Protein AF-A0A974WG84-F1 (afdb_monomer_lite)

Structure (mmCIF, N/CA/C/O backbone):
data_AF-A0A974WG84-F1
#
_entry.id   AF-A0A974WG84-F1
#
loop_
_atom_site.group_PDB
_atom_site.id
_atom_site.type_symbol
_atom_site.label_atom_id
_atom_site.label_alt_id
_atom_site.label_comp_id
_atom_site.label_asym_id
_atom_site.label_entity_id
_atom_site.label_seq_id
_atom_site.pdbx_PDB_ins_code
_atom_site.Cartn_x
_atom_site.Cartn_y
_atom_site.Cartn_z
_atom_site.occupancy
_atom_site.B_iso_or_equiv
_atom_site.auth_seq_id
_atom_site.auth_comp_id
_atom_site.auth_asym_id
_atom_site.auth_atom_id
_atom_site.pdbx_PDB_model_num
ATOM 1 N N . MET A 1 1 ? 12.419 -11.448 3.652 1.00 52.09 1 MET A N 1
ATOM 2 C CA . MET A 1 1 ? 11.135 -12.003 3.136 1.00 52.09 1 MET A CA 1
ATOM 3 C C . MET A 1 1 ? 10.918 -11.973 1.602 1.00 52.09 1 MET A C 1
ATOM 5 O O . MET A 1 1 ? 9.913 -12.514 1.161 1.00 52.09 1 MET A O 1
ATOM 9 N N . PHE A 1 2 ? 11.822 -11.457 0.756 1.00 52.66 2 PHE A N 1
ATOM 10 C CA . PHE A 1 2 ? 11.670 -11.471 -0.718 1.00 52.66 2 PHE A CA 1
ATOM 11 C C . PHE A 1 2 ? 12.977 -11.908 -1.395 1.00 52.66 2 PHE A C 1
ATOM 13 O O . PHE A 1 2 ? 13.664 -11.110 -2.017 1.00 52.66 2 PHE A O 1
ATOM 20 N N . ASP A 1 3 ? 13.350 -13.174 -1.223 1.00 43.41 3 ASP A N 1
ATOM 21 C CA . ASP A 1 3 ? 14.556 -13.747 -1.829 1.00 43.41 3 ASP A CA 1
ATOM 22 C C . ASP A 1 3 ? 14.124 -14.707 -2.941 1.00 43.41 3 ASP A C 1
ATOM 24 O O . ASP A 1 3 ? 13.953 -15.909 -2.736 1.00 43.41 3 ASP A O 1
ATOM 28 N N . THR A 1 4 ? 13.734 -14.169 -4.100 1.00 46.38 4 THR A N 1
ATOM 29 C CA . THR A 1 4 ? 13.386 -15.015 -5.254 1.00 46.38 4 THR A CA 1
ATOM 30 C C . THR A 1 4 ? 13.517 -14.260 -6.575 1.00 46.38 4 THR A C 1
ATOM 32 O O . THR A 1 4 ? 12.559 -13.712 -7.107 1.00 46.38 4 THR A O 1
ATOM 35 N N . HIS A 1 5 ? 14.741 -14.266 -7.104 1.00 48.31 5 HIS A N 1
ATOM 36 C CA . HIS A 1 5 ? 15.096 -14.530 -8.508 1.00 48.31 5 HIS A CA 1
ATOM 37 C C . HIS A 1 5 ? 14.492 -13.709 -9.676 1.00 48.31 5 HIS A C 1
ATOM 39 O O . HIS A 1 5 ? 14.925 -13.937 -10.803 1.00 48.31 5 HIS A O 1
ATOM 45 N N . ASN A 1 6 ? 13.566 -12.768 -9.457 1.00 52.72 6 ASN A N 1
ATOM 46 C CA . ASN A 1 6 ? 12.911 -11.978 -10.518 1.00 52.72 6 ASN A CA 1
ATOM 47 C C . ASN A 1 6 ? 13.073 -10.455 -10.387 1.00 52.72 6 ASN A C 1
ATOM 49 O O . ASN A 1 6 ? 12.756 -9.740 -11.334 1.00 52.72 6 ASN A O 1
ATOM 53 N N . PHE A 1 7 ? 13.574 -9.952 -9.257 1.00 59.31 7 PHE A N 1
ATOM 54 C CA . PHE A 1 7 ? 13.776 -8.518 -9.034 1.00 59.31 7 PHE A CA 1
ATOM 55 C C . PHE A 1 7 ? 15.242 -8.240 -8.703 1.00 59.31 7 PHE A C 1
ATOM 57 O O . PHE A 1 7 ? 15.864 -9.000 -7.962 1.00 59.31 7 PHE A O 1
ATOM 64 N N . SER A 1 8 ? 15.795 -7.152 -9.250 1.00 60.47 8 SER A N 1
ATOM 65 C CA . SER A 1 8 ? 17.198 -6.753 -9.048 1.00 60.47 8 SER A CA 1
ATOM 66 C C . SER A 1 8 ? 17.527 -6.427 -7.585 1.00 60.47 8 SER A C 1
ATOM 68 O O . SER A 1 8 ? 18.697 -6.414 -7.206 1.00 60.47 8 SER A O 1
ATOM 70 N N . LYS A 1 9 ? 16.507 -6.149 -6.761 1.00 66.56 9 LYS A N 1
ATOM 71 C CA . LYS A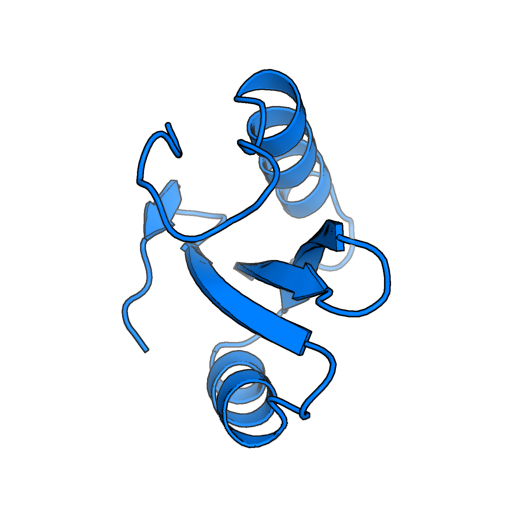 1 9 ? 16.638 -5.850 -5.334 1.00 66.56 9 LYS A CA 1
ATOM 72 C C . LYS A 1 9 ? 15.693 -6.716 -4.511 1.00 66.56 9 LYS A C 1
ATOM 74 O O . LYS A 1 9 ? 14.596 -7.045 -4.958 1.00 66.56 9 LYS A O 1
ATOM 79 N N . SER A 1 10 ? 16.117 -7.013 -3.289 1.00 73.25 10 SER A N 1
ATOM 80 C CA . SER A 1 10 ? 15.267 -7.589 -2.251 1.00 73.25 10 SER A CA 1
ATOM 81 C C . SER A 1 10 ? 14.681 -6.457 -1.412 1.00 73.25 10 SER A C 1
ATOM 83 O O . SER A 1 10 ? 15.388 -5.509 -1.073 1.00 73.25 10 SER A O 1
ATOM 85 N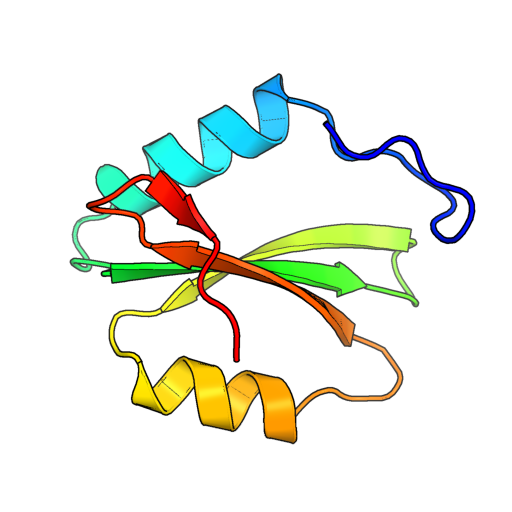 N . LEU A 1 11 ? 13.396 -6.547 -1.076 1.00 79.00 11 LEU A N 1
ATOM 86 C CA . LEU A 1 11 ? 12.787 -5.637 -0.113 1.00 79.00 11 LEU A CA 1
ATOM 87 C C . LEU A 1 11 ? 13.284 -5.998 1.293 1.00 79.00 11 LEU A C 1
ATOM 89 O O . LEU A 1 11 ? 13.061 -7.121 1.759 1.00 79.00 11 LEU A O 1
ATOM 93 N N . GLU A 1 12 ? 13.974 -5.061 1.941 1.00 82.00 12 GLU A N 1
ATOM 94 C CA . GLU A 1 12 ? 14.431 -5.214 3.323 1.00 82.00 12 GLU A CA 1
ATOM 95 C C . GLU A 1 12 ? 13.233 -5.268 4.280 1.00 82.00 12 GLU A C 1
ATOM 97 O O . GLU A 1 12 ? 12.267 -4.520 4.130 1.00 82.00 12 GLU A O 1
ATOM 102 N N . GLU A 1 13 ? 13.290 -6.159 5.272 1.00 81.00 13 GLU A N 1
ATOM 103 C CA . GLU A 1 13 ? 12.184 -6.342 6.225 1.00 81.00 13 GLU A CA 1
ATOM 104 C C . GLU A 1 13 ? 11.946 -5.096 7.080 1.00 81.00 13 GLU A C 1
ATOM 106 O O . GLU A 1 13 ? 10.797 -4.749 7.313 1.00 81.00 13 GLU A O 1
ATOM 111 N N . ASP A 1 14 ? 13.003 -4.367 7.441 1.00 84.81 14 ASP A N 1
ATOM 112 C CA . ASP A 1 14 ? 12.920 -3.102 8.187 1.00 84.81 14 ASP A CA 1
ATOM 113 C C . ASP A 1 14 ? 12.136 -2.021 7.413 1.00 84.81 14 ASP A C 1
ATOM 115 O O . ASP A 1 14 ? 11.323 -1.278 7.968 1.00 84.81 14 ASP A O 1
ATOM 119 N N . VAL A 1 15 ? 12.338 -1.974 6.090 1.00 86.81 15 VAL A N 1
ATOM 120 C CA . VAL A 1 15 ? 11.629 -1.056 5.186 1.00 86.81 15 VAL A CA 1
ATOM 121 C C . VAL A 1 15 ? 10.158 -1.446 5.080 1.00 86.81 15 VAL A C 1
ATOM 123 O O . VAL A 1 15 ? 9.281 -0.587 5.143 1.00 86.81 15 VAL A O 1
ATOM 126 N N . PHE A 1 16 ? 9.883 -2.743 4.943 1.00 87.00 16 PHE A N 1
ATOM 127 C CA . PHE A 1 16 ? 8.520 -3.258 4.891 1.00 87.00 16 PHE A CA 1
ATOM 128 C C . PHE A 1 16 ? 7.753 -3.001 6.196 1.00 87.00 16 PHE A C 1
ATOM 130 O O . PHE A 1 16 ? 6.610 -2.546 6.147 1.00 87.00 16 PHE A O 1
ATOM 137 N N . ASP A 1 17 ? 8.382 -3.242 7.346 1.00 86.69 17 ASP A N 1
ATOM 138 C CA . ASP A 1 17 ? 7.790 -3.006 8.666 1.00 86.69 17 ASP A CA 1
ATOM 139 C C . ASP A 1 17 ? 7.470 -1.518 8.860 1.00 86.69 17 ASP A C 1
ATOM 141 O O . ASP A 1 17 ? 6.334 -1.156 9.167 1.00 86.69 17 ASP A O 1
ATOM 145 N N . SER A 1 18 ? 8.411 -0.640 8.492 1.00 89.19 18 SER A N 1
ATOM 146 C CA . SER A 1 18 ? 8.197 0.812 8.500 1.00 89.19 18 SER A CA 1
ATOM 147 C C . SER A 1 18 ? 7.001 1.240 7.642 1.00 89.19 18 SER A C 1
ATOM 149 O O . SER A 1 18 ? 6.291 2.186 7.992 1.00 89.19 18 SER A O 1
ATOM 151 N N . TRP A 1 19 ? 6.752 0.576 6.509 1.00 91.25 19 TRP A N 1
ATOM 152 C CA . TRP A 1 19 ? 5.587 0.865 5.669 1.00 91.25 19 TRP A CA 1
ATOM 153 C C . TRP A 1 19 ? 4.281 0.392 6.304 1.00 91.25 19 TRP A C 1
ATOM 155 O O . TRP A 1 19 ? 3.296 1.133 6.300 1.00 91.25 19 TRP A O 1
ATOM 165 N N . LEU A 1 20 ? 4.263 -0.799 6.903 1.00 85.75 20 LEU A N 1
ATOM 166 C CA . LEU A 1 20 ? 3.100 -1.278 7.651 1.00 85.75 20 LEU A CA 1
ATOM 167 C C . LEU A 1 20 ? 2.758 -0.332 8.806 1.00 85.75 20 LEU A C 1
ATOM 169 O O . LEU A 1 20 ? 1.599 0.069 8.959 1.00 85.75 20 LEU A O 1
ATOM 173 N N . GLU A 1 21 ? 3.762 0.071 9.583 1.00 88.31 21 GLU A N 1
ATOM 174 C CA . GLU A 1 21 ? 3.597 1.030 10.670 1.00 88.31 21 GLU A CA 1
ATOM 175 C C . GLU A 1 21 ? 3.095 2.382 10.156 1.00 88.31 21 GLU A C 1
ATOM 177 O O . GLU A 1 21 ? 2.135 2.926 10.705 1.00 88.31 21 GLU A O 1
ATOM 182 N N . ALA A 1 22 ? 3.676 2.913 9.075 1.00 88.62 22 ALA A N 1
ATOM 183 C CA . ALA A 1 22 ? 3.256 4.182 8.484 1.00 88.62 22 ALA A CA 1
ATOM 184 C C . ALA A 1 22 ? 1.809 4.137 7.969 1.00 88.62 22 ALA A C 1
ATOM 186 O O . ALA A 1 22 ? 1.047 5.081 8.192 1.00 88.62 22 ALA A O 1
ATOM 187 N N . GLY A 1 23 ? 1.409 3.036 7.327 1.00 85.56 23 GLY A N 1
ATOM 188 C CA . GLY A 1 23 ? 0.038 2.806 6.879 1.00 85.56 23 GLY A CA 1
ATOM 189 C C . GLY A 1 23 ? -0.950 2.788 8.045 1.00 85.56 23 GLY A C 1
ATOM 190 O O . GLY A 1 23 ? -1.953 3.499 8.011 1.00 85.56 23 GLY A O 1
ATOM 191 N N . ARG A 1 24 ? -0.625 2.049 9.115 1.00 83.25 24 ARG A N 1
ATOM 192 C CA . ARG A 1 24 ? -1.442 1.950 10.338 1.00 83.25 24 ARG A CA 1
ATOM 193 C C . ARG A 1 24 ? -1.542 3.260 11.115 1.00 83.25 24 ARG A C 1
ATOM 195 O O . ARG A 1 24 ? -2.594 3.569 11.667 1.00 83.25 24 ARG A O 1
ATOM 202 N N . ASN A 1 25 ? -0.452 4.022 11.188 1.00 84.88 25 ASN A N 1
ATOM 203 C CA . ASN A 1 25 ? -0.402 5.299 11.907 1.00 84.88 25 ASN A CA 1
ATOM 204 C C . ASN A 1 25 ? -0.940 6.470 11.066 1.00 84.88 25 ASN A C 1
ATOM 206 O O . ASN A 1 25 ? -1.062 7.601 11.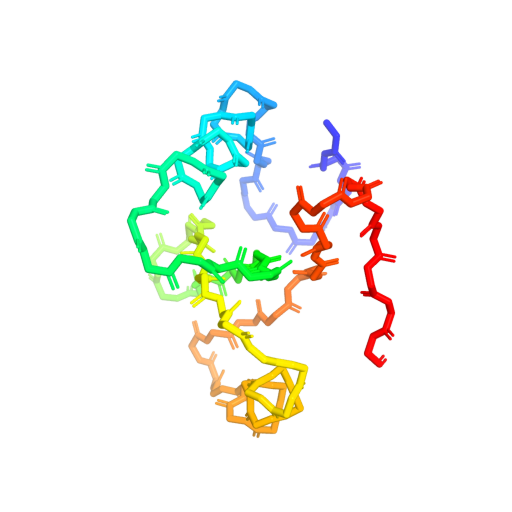547 1.00 84.88 25 ASN A O 1
ATOM 210 N N . SER A 1 26 ? -1.268 6.221 9.798 1.00 81.88 26 SER A N 1
ATOM 211 C CA . SER A 1 26 ? -1.851 7.229 8.930 1.00 81.88 26 SER A CA 1
ATOM 212 C C . SER A 1 26 ? -3.237 7.634 9.421 1.00 81.88 26 SER A C 1
ATOM 214 O O . SER A 1 26 ? -4.120 6.813 9.665 1.00 81.88 26 SER A O 1
ATOM 216 N N . LYS A 1 27 ? -3.475 8.947 9.481 1.00 75.12 27 LYS A N 1
ATOM 217 C CA . LYS A 1 27 ? -4.786 9.514 9.836 1.00 75.12 27 LYS A CA 1
ATOM 218 C C . LYS A 1 27 ? -5.886 9.193 8.823 1.00 75.12 27 LYS A C 1
ATOM 220 O O . LYS A 1 27 ? -7.052 9.419 9.127 1.00 75.12 27 LYS A O 1
ATOM 225 N N . LEU A 1 28 ? -5.514 8.724 7.633 1.00 71.25 28 LEU A N 1
ATOM 226 C CA . LEU A 1 28 ? -6.429 8.470 6.523 1.00 71.25 28 LEU A CA 1
ATOM 227 C C . LEU A 1 28 ? -7.097 7.086 6.580 1.00 71.25 28 LEU A C 1
ATOM 229 O O . LEU A 1 28 ? -7.840 6.760 5.675 1.00 71.25 28 LEU A O 1
ATOM 233 N N . GLY A 1 29 ? -6.908 6.291 7.642 1.00 76.81 29 GLY A N 1
ATOM 234 C CA . GLY A 1 29 ? -7.666 5.042 7.814 1.00 76.81 29 GLY A CA 1
ATOM 235 C C . GLY A 1 29 ? -7.439 4.042 6.678 1.00 76.81 29 GLY A C 1
ATOM 236 O O . GLY A 1 29 ? -8.380 3.405 6.215 1.00 76.81 29 GLY A O 1
ATOM 237 N N . TYR A 1 30 ? -6.198 3.943 6.199 1.00 84.88 30 TYR A N 1
ATOM 238 C CA . TYR A 1 30 ? -5.843 2.999 5.150 1.00 84.88 30 TYR A CA 1
ATOM 239 C C . TYR A 1 30 ? -6.071 1.561 5.626 1.00 84.88 30 TYR A C 1
ATOM 241 O O . TYR A 1 30 ? -5.587 1.164 6.685 1.00 84.88 30 TYR A O 1
ATOM 249 N N . GLU A 1 31 ? -6.791 0.780 4.825 1.00 86.69 31 GLU A N 1
ATOM 250 C CA . GLU A 1 31 ? -7.099 -0.623 5.118 1.00 86.69 31 GLU A CA 1
ATOM 251 C C . GLU A 1 31 ? -6.086 -1.573 4.474 1.00 86.69 31 GLU A C 1
ATOM 253 O O . GLU A 1 31 ? -5.806 -2.646 5.006 1.00 86.69 31 GLU A O 1
ATOM 258 N N . TYR A 1 32 ? -5.481 -1.162 3.359 1.00 87.38 32 TYR A N 1
ATOM 259 C CA . TYR A 1 32 ? -4.599 -2.004 2.564 1.00 87.38 32 TYR A CA 1
ATOM 260 C C . TYR A 1 32 ? -3.291 -1.293 2.226 1.00 87.38 32 TYR A C 1
ATOM 262 O O . TYR A 1 32 ? -3.246 -0.080 2.020 1.00 87.38 32 TYR A O 1
ATOM 270 N N . MET A 1 33 ? -2.231 -2.082 2.103 1.00 89.94 33 MET A N 1
ATOM 271 C CA . MET A 1 33 ? -0.933 -1.675 1.587 1.00 89.94 33 MET A CA 1
ATOM 272 C C . MET A 1 33 ? -0.554 -2.577 0.418 1.00 89.94 33 MET A C 1
ATOM 274 O O . MET A 1 33 ? -0.484 -3.797 0.549 1.00 89.94 33 MET A O 1
ATOM 278 N N . VAL A 1 34 ? -0.278 -1.975 -0.728 1.00 88.62 34 VAL A N 1
ATOM 279 C CA . VAL A 1 34 ? 0.161 -2.663 -1.937 1.00 88.62 34 VAL A CA 1
ATOM 280 C C . VAL A 1 34 ? 1.636 -2.392 -2.143 1.00 88.62 34 VAL A C 1
ATOM 282 O O . VAL A 1 34 ? 2.064 -1.245 -2.186 1.00 88.62 34 VAL A O 1
ATOM 285 N N . VAL A 1 35 ? 2.417 -3.453 -2.276 1.00 87.50 35 VAL A N 1
ATOM 286 C CA . VAL A 1 35 ? 3.820 -3.377 -2.660 1.00 87.50 35 VAL A CA 1
ATOM 287 C C . VAL A 1 35 ? 3.883 -3.446 -4.178 1.00 87.50 35 VAL A C 1
ATOM 289 O O . VAL A 1 35 ? 3.524 -4.465 -4.777 1.00 87.50 35 VAL A O 1
ATOM 292 N N . VAL A 1 36 ? 4.351 -2.364 -4.792 1.00 87.81 36 VAL A N 1
ATOM 293 C CA . VAL A 1 36 ? 4.592 -2.285 -6.234 1.00 87.81 36 VAL A CA 1
ATOM 294 C C . VAL A 1 36 ? 6.085 -2.222 -6.516 1.00 87.81 36 VAL A C 1
ATOM 296 O O . VAL A 1 36 ? 6.854 -1.648 -5.748 1.00 87.81 36 VAL A O 1
ATOM 299 N N . TRP A 1 37 ? 6.498 -2.827 -7.622 1.00 86.56 37 TRP A N 1
ATOM 300 C CA . TRP A 1 37 ? 7.842 -2.748 -8.164 1.00 86.56 37 TRP A CA 1
ATOM 301 C C . TRP A 1 37 ? 7.850 -1.790 -9.346 1.00 86.56 37 TRP A C 1
ATOM 303 O O . TRP A 1 37 ? 7.211 -2.038 -10.370 1.00 86.56 37 TRP A O 1
ATOM 313 N N . LEU A 1 38 ? 8.601 -0.706 -9.210 1.00 85.62 38 LEU A N 1
ATOM 314 C CA . LEU A 1 38 ? 8.841 0.231 -10.291 1.00 85.62 38 LEU A CA 1
ATOM 315 C C . LEU A 1 38 ? 9.975 -0.293 -11.161 1.00 85.62 38 LEU A C 1
ATOM 317 O O . LEU A 1 38 ? 11.132 -0.308 -10.748 1.00 85.62 38 LEU A O 1
ATOM 321 N N . THR A 1 39 ? 9.657 -0.699 -12.386 1.00 82.56 39 THR A N 1
ATOM 322 C CA . THR A 1 39 ? 10.647 -1.248 -13.325 1.00 82.56 39 THR A CA 1
ATOM 323 C C . THR A 1 39 ? 11.604 -0.179 -13.848 1.00 82.56 39 THR A C 1
ATOM 325 O O . THR A 1 39 ? 12.745 -0.497 -14.162 1.00 82.56 39 THR A O 1
ATOM 328 N N . MET A 1 40 ? 11.168 1.085 -13.912 1.00 82.44 40 MET A N 1
ATOM 329 C CA . MET A 1 40 ? 12.015 2.216 -14.316 1.00 82.44 40 MET A CA 1
ATOM 330 C C . MET A 1 40 ? 12.992 2.662 -13.223 1.00 82.44 40 MET A C 1
ATOM 332 O O . MET A 1 40 ? 14.120 3.030 -13.537 1.00 82.44 40 MET A O 1
ATOM 336 N N . GLU A 1 41 ? 12.555 2.671 -11.962 1.00 83.38 41 GLU A N 1
ATOM 337 C CA . GLU A 1 41 ? 13.369 3.115 -10.817 1.00 83.38 41 GLU A CA 1
ATOM 338 C C . GLU A 1 41 ? 14.120 1.947 -10.147 1.00 83.38 41 GLU A C 1
ATOM 340 O O . GLU A 1 41 ? 14.994 2.173 -9.311 1.00 83.38 41 GLU A O 1
ATOM 345 N N . GLU A 1 42 ? 13.792 0.702 -10.516 1.00 83.62 42 GLU A N 1
ATOM 346 C CA . GLU A 1 42 ? 14.269 -0.533 -9.879 1.00 83.62 42 GLU A CA 1
ATOM 347 C C . GLU A 1 42 ? 14.153 -0.461 -8.348 1.00 83.62 42 GLU A C 1
ATOM 349 O O . GLU A 1 42 ? 15.118 -0.656 -7.592 1.00 83.62 42 GLU A O 1
ATOM 354 N N . GLU A 1 43 ? 12.950 -0.113 -7.893 1.00 85.88 43 GLU A N 1
ATOM 355 C CA . GLU A 1 43 ? 12.639 0.143 -6.492 1.00 85.88 43 GLU A CA 1
ATOM 356 C C . GLU A 1 43 ? 11.233 -0.352 -6.132 1.00 85.88 43 GLU A C 1
ATOM 358 O O . GLU A 1 43 ? 10.300 -0.294 -6.936 1.00 85.88 43 GLU A O 1
ATOM 363 N N . PHE A 1 44 ? 11.082 -0.836 -4.899 1.00 87.81 44 PHE A N 1
ATOM 364 C CA . PHE A 1 44 ? 9.778 -1.145 -4.324 1.00 87.81 44 PHE A CA 1
ATOM 365 C C . PHE A 1 44 ? 9.164 0.108 -3.707 1.00 87.81 44 PHE A C 1
ATOM 367 O O . PHE A 1 44 ? 9.840 0.814 -2.958 1.00 87.81 44 PHE A O 1
ATOM 374 N N . LYS A 1 45 ? 7.870 0.339 -3.936 1.00 87.81 45 LYS A N 1
ATOM 375 C CA . LYS A 1 45 ? 7.115 1.392 -3.247 1.00 87.81 45 LYS A CA 1
ATOM 376 C C . LYS A 1 45 ? 5.838 0.846 -2.600 1.00 87.81 45 LYS A C 1
ATOM 378 O O . LYS A 1 45 ? 5.209 -0.055 -3.162 1.00 87.81 45 LYS A O 1
ATOM 383 N N . PRO A 1 46 ? 5.444 1.388 -1.433 1.00 90.19 46 PRO A N 1
ATOM 384 C CA . PRO A 1 46 ? 4.166 1.094 -0.812 1.00 90.19 46 PRO A CA 1
ATOM 385 C C . PRO A 1 46 ? 3.096 2.043 -1.358 1.00 90.19 46 PRO A C 1
ATOM 387 O O . PRO A 1 46 ? 3.278 3.261 -1.395 1.00 90.19 46 PRO A O 1
ATOM 390 N N . ILE A 1 47 ? 1.949 1.496 -1.736 1.00 88.56 47 ILE A N 1
ATOM 391 C CA . ILE A 1 47 ? 0.747 2.264 -2.045 1.00 88.56 47 ILE A CA 1
ATOM 392 C C . ILE A 1 47 ? -0.310 1.920 -1.007 1.00 88.56 47 ILE A C 1
ATOM 394 O O . ILE A 1 47 ? -0.675 0.759 -0.841 1.00 88.56 47 ILE A O 1
ATOM 398 N N . TYR A 1 48 ? -0.811 2.934 -0.312 1.00 89.88 48 TYR A N 1
ATOM 399 C CA . TYR A 1 48 ? -1.833 2.760 0.712 1.00 89.88 48 TYR A CA 1
ATOM 400 C C . TYR A 1 48 ? -3.216 3.009 0.133 1.00 89.88 48 TYR A C 1
ATOM 402 O O . TYR A 1 48 ? -3.443 4.018 -0.535 1.00 89.88 48 TYR A O 1
ATOM 410 N N . LEU A 1 49 ? -4.141 2.096 0.408 1.00 87.44 49 LEU A N 1
ATOM 411 C CA . LEU A 1 49 ? -5.502 2.140 -0.101 1.00 87.44 49 LEU A CA 1
ATOM 412 C C . LEU A 1 49 ? -6.492 2.049 1.055 1.00 87.44 49 LEU A C 1
ATOM 414 O O . LEU A 1 49 ? -6.357 1.232 1.961 1.00 87.44 49 LEU A O 1
ATOM 418 N N . GLU A 1 50 ? -7.527 2.877 1.000 1.00 85.44 50 GLU A N 1
ATOM 419 C CA . GLU A 1 50 ? -8.599 2.898 2.004 1.00 85.44 50 GLU A CA 1
ATOM 420 C C . GLU A 1 50 ? -9.668 1.841 1.741 1.00 85.44 50 GLU A C 1
ATOM 422 O O . GLU A 1 50 ? -10.491 1.594 2.601 1.00 85.44 50 GLU A O 1
ATOM 427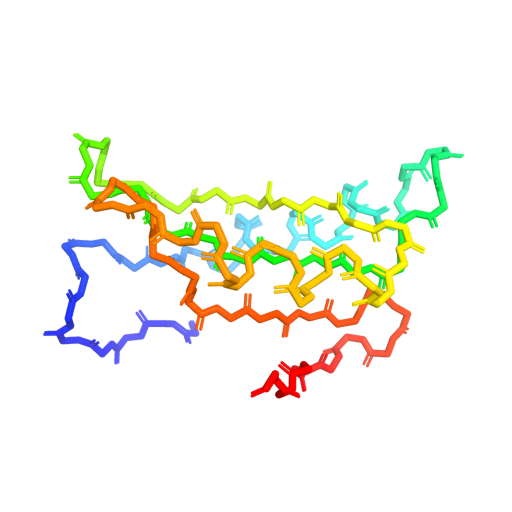 N N . ARG A 1 51 ? -9.742 1.280 0.527 1.00 82.38 51 ARG A N 1
ATOM 428 C CA . ARG A 1 51 ? -10.834 0.384 0.124 1.00 82.38 51 ARG A CA 1
ATOM 429 C C . ARG A 1 51 ? -10.339 -0.687 -0.829 1.00 82.38 51 ARG A C 1
ATOM 431 O O . ARG A 1 51 ? -9.500 -0.413 -1.685 1.00 82.38 51 ARG A O 1
ATOM 438 N N . ARG A 1 52 ? -10.953 -1.869 -0.752 1.00 79.19 52 ARG A N 1
ATOM 439 C CA . ARG A 1 52 ? -10.659 -3.011 -1.630 1.00 79.19 52 ARG A CA 1
ATOM 440 C C . ARG A 1 52 ? -10.949 -2.739 -3.112 1.00 79.19 52 ARG A C 1
ATOM 442 O O . ARG A 1 52 ? -10.277 -3.307 -3.960 1.00 79.19 52 ARG A O 1
ATOM 449 N N . ASP A 1 53 ? -11.898 -1.863 -3.434 1.00 80.69 53 ASP A N 1
ATOM 450 C CA . ASP A 1 53 ? -12.202 -1.488 -4.828 1.00 80.69 53 ASP A CA 1
ATOM 451 C C . ASP A 1 53 ? -10.980 -0.875 -5.533 1.00 80.69 53 ASP A C 1
ATOM 453 O O . ASP A 1 53 ? -10.630 -1.274 -6.641 1.00 80.69 53 ASP A O 1
ATOM 457 N N . GLN A 1 54 ? -10.246 -0.011 -4.821 1.00 81.38 54 GLN A N 1
ATOM 458 C CA . GLN A 1 54 ? -9.029 0.620 -5.340 1.00 81.38 54 GLN A CA 1
ATOM 459 C C . GLN A 1 54 ? -7.930 -0.410 -5.628 1.00 81.38 54 GLN A C 1
ATOM 461 O O . GLN A 1 54 ? -7.083 -0.183 -6.480 1.00 81.38 54 GLN A O 1
ATOM 466 N N . LEU A 1 55 ? -7.947 -1.556 -4.939 1.00 80.25 55 LEU A N 1
ATOM 467 C CA . LEU A 1 55 ? -7.008 -2.654 -5.162 1.00 80.25 55 LEU A CA 1
ATOM 468 C C . LEU A 1 55 ? -7.210 -3.280 -6.547 1.00 80.25 55 LEU A C 1
ATOM 470 O O . LEU A 1 55 ? -6.240 -3.562 -7.250 1.00 80.25 55 LEU A O 1
ATOM 474 N N . SER A 1 56 ? -8.474 -3.484 -6.936 1.00 76.88 56 SER A N 1
ATOM 475 C CA . SER A 1 56 ? -8.818 -4.004 -8.264 1.00 76.88 56 SER A CA 1
ATOM 476 C C . SER A 1 56 ? -8.451 -2.999 -9.345 1.00 76.88 56 SER A C 1
ATOM 478 O O . SER A 1 56 ? -7.809 -3.385 -10.314 1.00 76.88 56 SER A O 1
ATOM 480 N N . GLU A 1 57 ? -8.755 -1.713 -9.140 1.00 78.25 57 GLU A N 1
ATOM 481 C CA . GLU A 1 57 ? -8.344 -0.659 -10.075 1.00 78.25 57 GLU A CA 1
ATOM 482 C C . GLU A 1 57 ? -6.823 -0.605 -10.231 1.00 78.25 57 GLU A C 1
ATOM 484 O O . GLU A 1 57 ? -6.327 -0.542 -11.345 1.00 78.25 57 GLU A O 1
ATOM 489 N N . LEU A 1 58 ? -6.058 -0.705 -9.143 1.00 75.44 58 LEU A N 1
ATOM 490 C CA . LEU A 1 58 ? -4.597 -0.635 -9.204 1.00 75.44 58 LEU A CA 1
ATOM 491 C C . LEU A 1 58 ? -3.979 -1.837 -9.927 1.00 75.44 58 LEU A C 1
ATOM 493 O O . LEU A 1 58 ? -2.979 -1.699 -10.624 1.00 75.44 58 LEU A O 1
ATOM 497 N N . THR A 1 59 ? -4.609 -3.005 -9.799 1.00 68.94 59 THR A N 1
ATOM 498 C CA . THR A 1 59 ? -4.218 -4.206 -10.545 1.00 68.94 59 THR A CA 1
ATOM 499 C C . THR A 1 59 ? -4.507 -4.035 -12.037 1.00 68.94 59 THR A C 1
ATOM 501 O O . THR A 1 59 ? -3.662 -4.385 -12.860 1.00 68.94 59 THR A O 1
ATOM 504 N N . ASP A 1 60 ? -5.653 -3.445 -12.386 1.00 69.06 60 ASP A N 1
ATOM 505 C CA . ASP A 1 60 ? -6.059 -3.160 -13.770 1.00 69.06 60 ASP A CA 1
ATOM 506 C C . ASP A 1 60 ? -5.196 -2.053 -14.411 1.00 69.06 60 ASP A C 1
ATOM 508 O O . ASP A 1 60 ? -4.853 -2.115 -15.590 1.00 69.06 60 ASP A O 1
ATOM 512 N N . ILE A 1 61 ? -4.762 -1.075 -13.606 1.00 63.03 61 ILE A N 1
ATOM 513 C CA . ILE A 1 61 ? -3.903 0.053 -14.001 1.00 63.03 61 ILE A CA 1
ATOM 514 C C . ILE A 1 61 ? -2.415 -0.340 -14.026 1.00 63.03 61 ILE A C 1
ATOM 516 O O . ILE A 1 61 ? -1.586 0.520 -14.303 1.00 63.03 61 ILE A O 1
ATOM 520 N N . SER A 1 62 ? -2.043 -1.606 -13.780 1.00 61.25 62 SER A N 1
ATOM 521 C CA . SER A 1 62 ? -0.643 -2.068 -13.837 1.00 61.25 62 SER A CA 1
ATOM 522 C C . SER A 1 62 ? -0.007 -1.710 -15.189 1.00 61.25 62 SER A C 1
ATOM 524 O O . SER A 1 62 ? -0.147 -2.417 -16.189 1.00 61.25 62 SER A O 1
ATOM 526 N N . ASN A 1 63 ? 0.661 -0.559 -15.234 1.00 62.50 63 ASN A N 1
ATOM 527 C CA . ASN A 1 63 ? 1.294 -0.013 -16.422 1.00 62.50 63 ASN A CA 1
ATOM 528 C C . ASN A 1 63 ? 2.624 -0.739 -16.649 1.00 62.50 63 ASN A C 1
ATOM 530 O O . ASN A 1 63 ? 3.174 -1.357 -15.742 1.00 62.50 63 ASN A O 1
ATOM 534 N N . LEU A 1 64 ? 3.213 -0.617 -17.845 1.00 63.19 64 LEU A N 1
ATOM 535 C CA . LEU A 1 64 ? 4.524 -1.223 -18.153 1.00 63.19 64 LEU A CA 1
ATOM 536 C C . LEU A 1 64 ? 5.640 -0.871 -17.140 1.00 63.19 64 LEU A C 1
ATOM 538 O O . LEU A 1 64 ? 6.665 -1.551 -17.083 1.00 63.19 64 LEU A O 1
ATOM 542 N N . THR A 1 65 ? 5.462 0.208 -16.379 1.00 74.00 65 THR A N 1
ATOM 543 C CA . THR A 1 65 ? 6.438 0.770 -15.443 1.00 74.00 65 THR A CA 1
ATOM 544 C C . THR A 1 65 ? 6.253 0.325 -13.997 1.00 74.00 65 THR A C 1
ATOM 546 O O . THR A 1 65 ? 7.179 0.474 -13.206 1.00 74.00 65 THR A O 1
ATOM 549 N N . GLU A 1 66 ? 5.083 -0.206 -13.642 1.00 82.12 66 GLU A N 1
ATOM 550 C CA . GLU A 1 66 ? 4.678 -0.501 -12.266 1.00 82.12 66 GLU A CA 1
ATOM 551 C C . GLU A 1 66 ? 4.067 -1.895 -12.206 1.00 82.12 66 GLU A C 1
ATOM 553 O O . GLU A 1 66 ? 3.018 -2.165 -12.784 1.00 82.12 66 GLU A O 1
ATOM 558 N N . VAL A 1 67 ? 4.733 -2.795 -11.492 1.00 83.12 67 VAL A N 1
ATOM 559 C CA . VAL A 1 67 ? 4.305 -4.183 -11.349 1.00 83.12 67 VAL A CA 1
ATOM 560 C C . VAL A 1 67 ? 3.833 -4.398 -9.924 1.00 83.12 67 VAL A C 1
ATOM 562 O O . VAL A 1 67 ? 4.622 -4.312 -8.986 1.00 83.12 67 VAL A O 1
ATOM 565 N N . VAL A 1 68 ? 2.552 -4.709 -9.741 1.00 84.19 68 VAL A N 1
ATOM 566 C CA . VAL A 1 68 ? 2.033 -5.105 -8.428 1.00 84.19 68 VAL A CA 1
ATOM 567 C C . VAL A 1 68 ? 2.686 -6.423 -8.007 1.00 84.19 68 VAL A C 1
ATOM 569 O O . VAL A 1 68 ? 2.557 -7.439 -8.686 1.00 84.19 68 VAL A O 1
ATOM 572 N N . VAL A 1 69 ? 3.400 -6.410 -6.881 1.00 83.56 69 VAL A N 1
ATOM 573 C CA . VAL A 1 69 ? 4.113 -7.585 -6.355 1.00 83.56 69 VAL A CA 1
ATOM 574 C C . VAL A 1 69 ? 3.262 -8.317 -5.329 1.00 83.56 69 VAL A C 1
ATOM 576 O O . VAL A 1 69 ? 3.171 -9.548 -5.337 1.00 83.56 69 VAL A O 1
ATOM 579 N N . ALA A 1 70 ? 2.643 -7.566 -4.422 1.00 84.44 70 ALA A N 1
ATOM 580 C CA . ALA A 1 70 ? 1.813 -8.119 -3.366 1.00 84.44 70 ALA A CA 1
ATOM 581 C C . ALA A 1 70 ? 0.878 -7.059 -2.788 1.00 84.44 70 ALA A C 1
ATOM 583 O O . ALA A 1 70 ? 1.184 -5.872 -2.801 1.00 84.44 70 ALA A O 1
ATOM 584 N N . ALA A 1 71 ? -0.232 -7.509 -2.217 1.00 86.38 71 ALA A N 1
ATOM 585 C CA . ALA A 1 71 ? -1.128 -6.686 -1.425 1.00 86.38 71 ALA A CA 1
ATOM 586 C C . ALA A 1 71 ? -1.244 -7.260 -0.012 1.00 86.38 71 ALA A C 1
ATOM 588 O O . ALA A 1 71 ? -1.248 -8.479 0.172 1.00 86.38 71 ALA A O 1
ATOM 589 N N . TYR A 1 72 ? -1.354 -6.382 0.975 1.00 86.69 72 TYR A N 1
ATOM 590 C CA . TYR A 1 72 ? -1.447 -6.707 2.391 1.00 86.69 72 TYR A CA 1
ATOM 591 C C . TYR A 1 72 ? -2.587 -5.927 3.028 1.00 86.69 72 TYR A C 1
ATOM 593 O O . TYR A 1 72 ? -2.812 -4.761 2.716 1.00 86.69 72 TYR A O 1
ATOM 601 N N . ASP A 1 73 ? -3.303 -6.586 3.927 1.00 86.31 73 ASP A N 1
ATOM 602 C CA . ASP A 1 73 ? -4.295 -5.962 4.791 1.00 86.31 73 ASP A CA 1
ATOM 603 C C . ASP A 1 73 ? -3.582 -5.398 6.026 1.00 86.31 73 ASP A C 1
ATOM 605 O O . ASP A 1 73 ? -2.889 -6.133 6.727 1.00 86.31 73 ASP A O 1
ATOM 609 N N . LEU A 1 74 ? -3.714 -4.096 6.282 1.00 84.94 74 LEU A N 1
ATOM 610 C CA . LEU A 1 74 ? -3.028 -3.412 7.387 1.00 84.94 74 LEU A CA 1
ATOM 611 C C . LEU A 1 74 ? -3.610 -3.776 8.760 1.00 84.94 74 LEU A C 1
ATOM 613 O O . LEU A 1 74 ? -2.942 -3.619 9.784 1.00 84.94 74 LEU A O 1
ATOM 617 N N . TYR A 1 75 ? -4.848 -4.267 8.807 1.00 79.31 75 TYR A N 1
ATOM 618 C CA . TYR A 1 75 ? -5.500 -4.656 10.053 1.00 79.31 75 TYR A CA 1
ATOM 619 C C . TYR A 1 75 ? -5.114 -6.075 10.471 1.00 79.31 75 TYR A C 1
ATOM 621 O O . TYR A 1 75 ? -4.774 -6.293 11.632 1.00 79.31 75 TYR A O 1
ATOM 629 N N . SER A 1 76 ? -5.125 -7.014 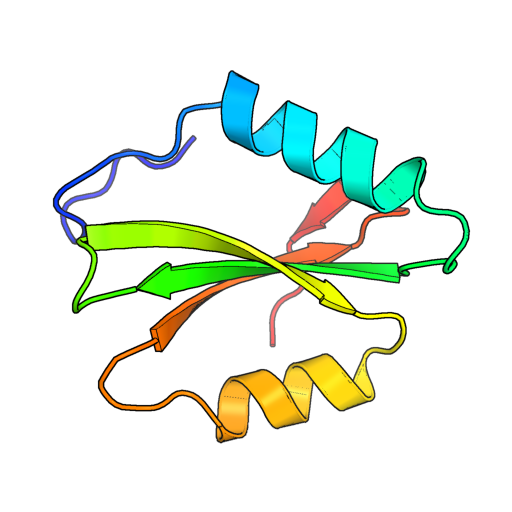9.527 1.00 76.06 76 SER A N 1
ATOM 630 C CA . SER A 1 76 ? -4.840 -8.437 9.747 1.00 76.06 76 SER A CA 1
ATOM 631 C C . SER A 1 76 ? -3.402 -8.840 9.422 1.00 76.06 76 SER A C 1
ATOM 633 O O . SER A 1 76 ? -3.064 -10.014 9.578 1.00 76.06 76 SER A O 1
ATOM 635 N N . GLU A 1 77 ? -2.584 -7.922 8.897 1.00 73.38 77 GLU A N 1
ATOM 636 C CA . GLU A 1 77 ? -1.190 -8.154 8.465 1.00 73.38 77 GLU A CA 1
ATOM 637 C C . GLU A 1 77 ? -1.063 -9.343 7.494 1.00 73.38 77 GLU A C 1
ATOM 639 O O . GLU A 1 77 ? -0.032 -10.000 7.364 1.00 73.38 77 GLU A O 1
ATOM 644 N N . SER A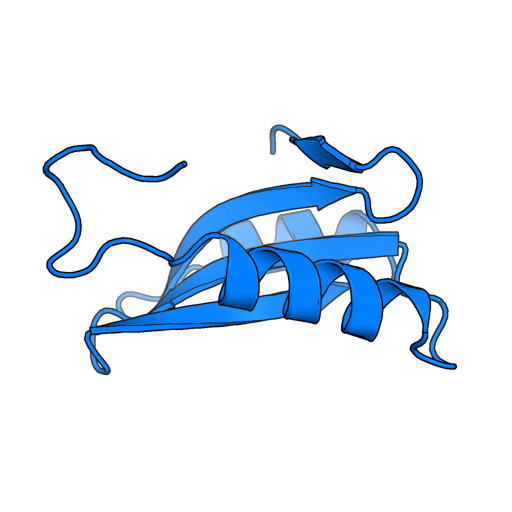 1 78 ? -2.161 -9.642 6.803 1.00 75.94 78 SER A N 1
ATOM 645 C CA . SER A 1 78 ? -2.319 -10.838 5.991 1.00 75.94 78 SER A CA 1
ATOM 646 C C . SER A 1 78 ? -2.208 -10.477 4.521 1.00 75.94 78 SER A C 1
ATOM 648 O O . SER A 1 78 ? -2.732 -9.455 4.074 1.00 75.94 78 SER A O 1
ATOM 650 N N . LYS A 1 79 ? -1.539 -11.336 3.746 1.00 80.00 79 LYS A N 1
ATOM 651 C CA . LYS A 1 79 ? -1.438 -11.164 2.296 1.00 80.00 79 LYS A CA 1
ATOM 652 C C . LYS A 1 79 ? -2.826 -11.291 1.666 1.00 80.00 79 LYS A C 1
ATOM 654 O O . LYS A 1 79 ? -3.457 -12.346 1.746 1.00 80.00 79 LYS A O 1
ATOM 659 N N . VAL A 1 80 ? -3.274 -10.235 0.998 1.00 77.94 80 VAL A N 1
ATOM 660 C CA . VAL A 1 80 ? -4.500 -10.238 0.203 1.00 77.94 80 VAL A CA 1
ATOM 661 C C . VAL A 1 80 ? -4.156 -10.796 -1.170 1.00 77.94 80 VAL A C 1
ATOM 663 O O . VAL A 1 80 ? -3.268 -10.296 -1.860 1.00 77.94 80 VAL A O 1
ATOM 666 N N . THR A 1 81 ? -4.840 -11.870 -1.555 1.00 65.75 81 THR A N 1
ATOM 667 C CA . THR A 1 81 ? -4.783 -12.367 -2.932 1.00 65.75 81 THR A CA 1
ATOM 668 C C . THR A 1 81 ? -5.847 -11.622 -3.729 1.00 65.75 81 THR A C 1
ATOM 670 O O . THR A 1 81 ? -7.028 -11.666 -3.372 1.00 65.75 81 THR A O 1
ATOM 673 N N . ILE A 1 82 ? -5.391 -10.884 -4.738 1.00 59.06 82 ILE A N 1
ATOM 674 C CA . ILE A 1 82 ? -6.202 -10.274 -5.798 1.00 59.06 82 ILE A CA 1
ATOM 675 C C . ILE A 1 82 ? -6.571 -11.322 -6.839 1.00 59.06 82 ILE A C 1
ATOM 677 O O . ILE A 1 82 ? -5.680 -12.131 -7.184 1.00 59.06 82 ILE A O 1
#

pLDDT: mean 78.17, std 11.46, range [43.41, 91.25]

Secondary structure (DSSP, 8-state):
---SSSSSSPPPHHHHHHHHHHHHH-TT---EEEEEEETTTTEEEEEEESSHHHHHHHHHT--TTEEEEEEEETTT--EEP-

Organism: NCBI:txid2810512

Sequence (82 aa):
MFDTHNFSKSLEEDVFDSWLEAGRNSKLGYEYMVVVWLTMEEEFKPIYLERRDQLSELTDISNLTEVVVAAYDLYSESKVTI

Foldseek 3Di:
DAPDDDAPDDDDPVNVVVLLVCLVPDPPQFFKWWWKQFPVVSDIDIDTHNDPVVVVVVCVVCDPGIGTDWMATSVVRDTDDD

Radius of gyration: 12.33 Å; chains: 1; bounding box: 29×24×30 Å